Protein AF-A0A9D4KAE6-F1 (afdb_monomer)

Solvent-accessible surface area (backbone atoms only — not comparable to full-atom values): 6191 Å² total; per-residue (Å²): 110,64,51,31,51,72,66,40,47,51,52,51,53,30,53,74,71,71,66,67,74,82,53,82,89,76,54,49,74,64,52,53,53,34,52,55,55,41,66,79,42,47,94,45,53,48,77,56,95,96,36,51,29,40,79,90,10,42,54,40,40,53,87,50,43,66,57,52,52,54,50,44,52,65,73,49,74,85,59,54,73,68,57,41,52,51,56,41,54,68,54,29,28,27,71,69,81,71,78,75,74,75,80,126

Organism: Dreissena polymorpha (NCBI:txid45954)

pLDDT: mean 84.73, std 13.86, range [36.5, 94.75]

Mean predicted aligned error: 6.68 Å

Structure (mmCIF, N/CA/C/O backbone):
data_AF-A0A9D4KAE6-F1
#
_entry.id   AF-A0A9D4KAE6-F1
#
loop_
_atom_site.group_PDB
_atom_site.id
_atom_site.type_symbol
_atom_site.label_atom_id
_atom_site.label_alt_id
_atom_site.label_comp_id
_atom_site.label_asym_id
_atom_site.label_entity_id
_atom_site.label_seq_id
_atom_site.pdbx_PDB_ins_code
_atom_site.Cartn_x
_atom_site.Cartn_y
_atom_site.Cartn_z
_atom_site.occupancy
_atom_site.B_iso_or_equiv
_atom_site.auth_seq_id
_atom_site.auth_comp_id
_atom_site.auth_asym_id
_atom_site.auth_atom_id
_atom_site.pdbx_PDB_model_num
ATOM 1 N N . MET A 1 1 ? -2.033 6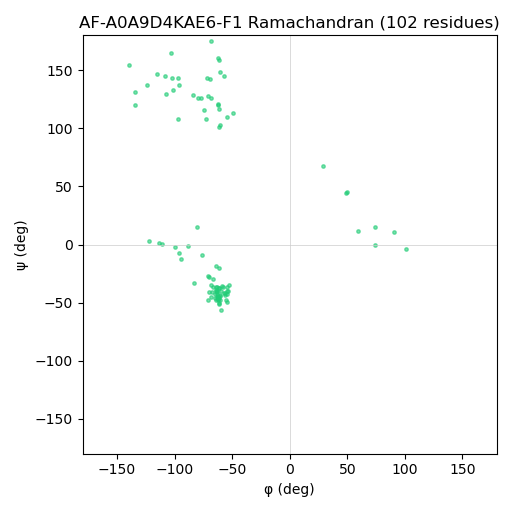.392 -5.064 1.00 74.81 1 MET A N 1
ATOM 2 C CA . MET A 1 1 ? -1.649 5.870 -3.727 1.00 74.81 1 MET A CA 1
ATOM 3 C C . MET A 1 1 ? -0.255 6.390 -3.369 1.00 74.81 1 MET A C 1
ATOM 5 O O . MET A 1 1 ? 0.450 6.748 -4.296 1.00 74.81 1 MET A O 1
ATOM 9 N N . ARG A 1 2 ? 0.138 6.475 -2.091 1.00 77.94 2 ARG A N 1
ATOM 10 C CA . ARG A 1 2 ? 1.549 6.608 -1.649 1.00 77.94 2 ARG A CA 1
ATOM 11 C C . ARG A 1 2 ? 2.020 5.241 -1.122 1.00 77.94 2 ARG A C 1
ATOM 13 O O . ARG A 1 2 ? 1.134 4.413 -0.883 1.00 77.94 2 ARG A O 1
ATOM 20 N N . PRO A 1 3 ? 3.329 4.997 -0.940 1.00 82.25 3 PRO A N 1
ATOM 21 C CA . PRO A 1 3 ? 3.788 3.811 -0.227 1.00 82.25 3 PRO A CA 1
ATOM 22 C C . PRO A 1 3 ? 3.162 3.798 1.173 1.00 82.25 3 PRO A C 1
ATOM 24 O O . PRO A 1 3 ? 2.886 4.860 1.737 1.00 82.25 3 PRO A O 1
ATOM 27 N N . LEU A 1 4 ? 2.848 2.612 1.687 1.00 87.19 4 LEU A N 1
ATOM 28 C CA . LEU A 1 4 ? 2.245 2.468 3.012 1.00 87.19 4 LEU A CA 1
ATOM 29 C C . LEU A 1 4 ? 3.324 2.158 4.048 1.00 87.19 4 LEU A C 1
ATOM 31 O O .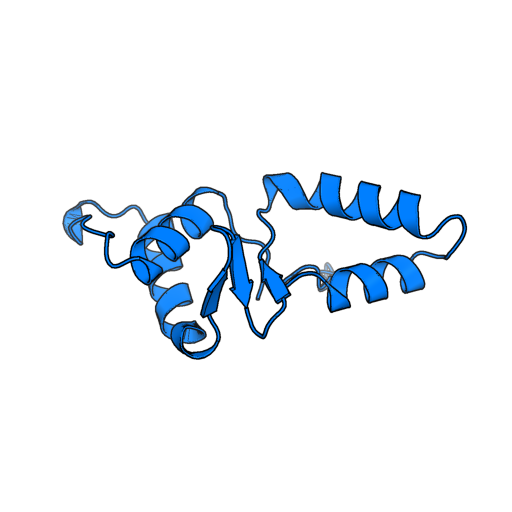 LEU A 1 4 ? 4.238 1.375 3.776 1.00 87.19 4 LEU A O 1
ATOM 35 N N . SER A 1 5 ? 3.172 2.706 5.253 1.00 87.94 5 SER A N 1
ATOM 36 C CA . SER A 1 5 ? 3.921 2.217 6.408 1.00 87.94 5 SER A CA 1
ATOM 37 C C . SER A 1 5 ? 3.574 0.747 6.676 1.00 87.94 5 SER A C 1
ATOM 39 O O . SER A 1 5 ? 2.519 0.255 6.257 1.00 87.94 5 SER A O 1
ATOM 41 N N . GLY A 1 6 ? 4.456 0.031 7.379 1.00 88.62 6 GLY A N 1
ATOM 42 C CA . GLY A 1 6 ? 4.238 -1.381 7.710 1.00 88.62 6 GLY A CA 1
ATOM 43 C C . GLY A 1 6 ? 2.902 -1.621 8.421 1.00 88.62 6 GLY A C 1
ATOM 44 O O . GLY A 1 6 ? 2.165 -2.532 8.043 1.00 88.62 6 GLY A O 1
ATOM 45 N N . ASP A 1 7 ? 2.555 -0.755 9.373 1.00 88.81 7 ASP A N 1
ATOM 46 C CA . ASP A 1 7 ? 1.307 -0.854 10.136 1.00 88.81 7 ASP A CA 1
ATOM 47 C C . ASP A 1 7 ? 0.084 -0.572 9.266 1.00 88.81 7 ASP A C 1
ATOM 49 O O . ASP A 1 7 ? -0.869 -1.348 9.265 1.00 88.81 7 ASP A O 1
ATOM 53 N N . ALA A 1 8 ? 0.126 0.485 8.445 1.00 91.19 8 ALA A N 1
ATOM 54 C CA . ALA A 1 8 ? -0.971 0.792 7.533 1.00 91.19 8 ALA A CA 1
ATOM 55 C C . ALA A 1 8 ? -1.194 -0.341 6.520 1.00 91.19 8 ALA A C 1
ATOM 57 O O . ALA A 1 8 ? -2.334 -0.672 6.206 1.00 91.19 8 ALA A O 1
ATOM 58 N N . T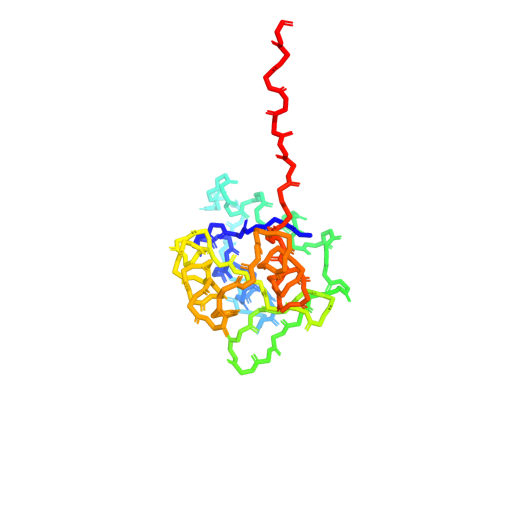YR A 1 9 ? -0.118 -0.969 6.038 1.00 92.12 9 TYR A N 1
ATOM 59 C CA . TYR A 1 9 ? -0.211 -2.119 5.144 1.00 92.12 9 TYR A CA 1
ATOM 60 C C . TYR A 1 9 ? -0.916 -3.306 5.819 1.00 92.12 9 TYR A C 1
ATOM 62 O O . TYR A 1 9 ? -1.808 -3.901 5.217 1.00 92.12 9 TYR A O 1
ATOM 70 N N . LYS A 1 10 ? -0.558 -3.633 7.070 1.00 92.06 10 LYS A N 1
ATOM 71 C CA . LYS A 1 10 ? -1.211 -4.710 7.840 1.00 92.06 10 LYS A CA 1
ATOM 72 C C . LYS A 1 10 ? -2.699 -4.434 8.043 1.00 92.06 10 LYS A C 1
ATOM 74 O O . LYS A 1 10 ? -3.519 -5.282 7.708 1.00 92.06 10 LYS A O 1
ATOM 79 N N . VAL A 1 11 ? -3.039 -3.218 8.472 1.00 93.69 11 VAL A N 1
ATOM 80 C CA . VAL A 1 11 ? -4.431 -2.779 8.659 1.00 93.69 11 VAL A CA 1
ATOM 81 C C . VAL A 1 11 ? -5.240 -2.936 7.369 1.00 93.69 11 VAL A C 1
ATOM 83 O O . VAL A 1 11 ? -6.360 -3.433 7.404 1.00 93.69 11 VAL A O 1
ATOM 86 N N . PHE A 1 12 ? -4.682 -2.565 6.212 1.00 93.75 12 PHE A N 1
ATOM 87 C CA . PHE A 1 12 ? -5.369 -2.722 4.923 1.00 93.75 12 PHE A CA 1
ATOM 88 C C . PHE A 1 12 ? -5.649 -4.191 4.595 1.00 93.75 12 PHE A C 1
ATOM 90 O O . PHE A 1 12 ? -6.741 -4.511 4.127 1.00 93.75 12 PHE A O 1
ATOM 97 N N . ILE A 1 13 ? -4.677 -5.075 4.838 1.00 93.44 13 ILE A N 1
ATOM 98 C CA . ILE A 1 13 ? -4.845 -6.512 4.614 1.00 93.44 13 ILE A CA 1
ATOM 99 C C . ILE A 1 13 ? -5.927 -7.078 5.540 1.00 93.44 13 ILE A C 1
ATOM 101 O O . ILE A 1 13 ? -6.823 -7.774 5.071 1.00 93.44 13 ILE A O 1
ATOM 105 N N . GLU A 1 14 ? -5.884 -6.756 6.832 1.00 93.88 14 GLU A N 1
ATOM 106 C CA . GLU A 1 14 ? -6.871 -7.226 7.811 1.00 93.88 14 GLU A CA 1
ATOM 107 C C . GLU A 1 14 ? -8.281 -6.714 7.504 1.00 93.88 14 GLU A C 1
ATOM 109 O O . GLU A 1 14 ? -9.240 -7.479 7.596 1.00 93.88 14 GLU A O 1
ATOM 114 N N . LEU A 1 15 ? -8.416 -5.452 7.081 1.00 94.31 15 LEU A N 1
ATOM 115 C CA . LEU A 1 15 ? -9.697 -4.876 6.669 1.00 94.31 15 LEU A CA 1
ATOM 116 C C . LEU A 1 15 ? -10.259 -5.556 5.415 1.00 94.31 15 LEU A C 1
ATOM 118 O O . LEU A 1 15 ? -11.451 -5.846 5.372 1.00 94.31 15 LEU A O 1
ATOM 122 N N . LEU A 1 16 ? -9.428 -5.841 4.406 1.00 93.81 16 LEU A N 1
ATOM 123 C CA . LEU A 1 16 ? -9.870 -6.545 3.192 1.00 93.81 16 LEU A CA 1
ATOM 124 C C . LEU A 1 16 ? -10.238 -8.001 3.459 1.00 93.81 16 LEU A C 1
ATOM 126 O O . LEU A 1 16 ? -11.176 -8.502 2.847 1.00 93.81 16 LEU A O 1
ATOM 130 N N . LYS A 1 17 ? -9.531 -8.664 4.379 1.00 93.12 17 LYS A N 1
ATOM 131 C CA . LYS A 1 17 ? -9.850 -10.029 4.816 1.00 93.12 17 LYS A CA 1
ATOM 132 C C . LYS A 1 17 ? -11.059 -10.091 5.763 1.00 93.12 17 LYS A C 1
ATOM 134 O O . LYS A 1 17 ? -11.503 -11.186 6.075 1.00 93.12 17 LYS A O 1
ATOM 139 N N . GLY A 1 18 ? -11.576 -8.952 6.236 1.00 92.06 18 GLY A N 1
ATOM 140 C CA . GLY A 1 18 ? -12.670 -8.900 7.214 1.00 92.06 18 GLY A CA 1
ATOM 141 C C . GLY A 1 18 ? -12.260 -9.276 8.646 1.00 92.06 18 GLY A C 1
ATOM 142 O O . GLY A 1 18 ? -13.117 -9.512 9.491 1.00 92.06 18 GLY A O 1
ATOM 143 N N . ASN A 1 19 ? -10.956 -9.313 8.937 1.00 92.31 19 ASN A N 1
ATOM 144 C CA . ASN A 1 19 ? -10.400 -9.787 10.209 1.00 92.31 19 ASN A CA 1
ATOM 145 C C . ASN A 1 19 ? -10.021 -8.660 11.182 1.00 92.31 19 ASN A C 1
ATOM 147 O O . ASN A 1 19 ? -9.581 -8.935 12.296 1.00 92.31 19 ASN A O 1
ATOM 151 N N . TYR A 1 20 ? -10.182 -7.394 10.794 1.00 91.31 20 TYR A N 1
ATOM 152 C CA . TYR A 1 20 ? -9.830 -6.262 11.651 1.00 91.31 20 TYR A CA 1
ATOM 153 C C . TYR A 1 20 ? -10.831 -6.101 12.811 1.00 91.31 20 TYR A C 1
ATOM 155 O O . TYR A 1 20 ? -11.964 -5.667 12.599 1.00 91.31 20 TYR A O 1
ATOM 163 N N . ARG A 1 21 ? -10.415 -6.432 14.043 1.00 89.25 21 ARG A N 1
ATOM 164 C CA . ARG A 1 21 ? -11.281 -6.427 15.245 1.00 89.25 21 ARG A CA 1
ATOM 165 C C . ARG A 1 21 ? -10.927 -5.378 16.301 1.00 89.25 21 ARG A C 1
ATOM 167 O O . ARG A 1 21 ? -11.614 -5.301 17.315 1.00 89.25 21 ARG A O 1
ATOM 174 N N . ASN A 1 22 ? -9.912 -4.541 16.076 1.00 88.19 22 ASN A N 1
ATOM 175 C CA . ASN A 1 22 ? -9.476 -3.571 17.085 1.00 88.19 22 ASN A CA 1
ATOM 176 C C . ASN A 1 22 ? -10.593 -2.552 17.410 1.00 88.19 22 ASN A C 1
ATOM 178 O O . ASN A 1 22 ? -11.043 -1.822 16.508 1.00 88.19 22 ASN A O 1
ATOM 182 N N . PRO A 1 23 ? -11.037 -2.452 18.681 1.00 89.06 23 PRO A N 1
ATOM 183 C CA . PRO A 1 23 ? -12.035 -1.476 19.117 1.00 89.06 23 PRO A CA 1
ATOM 184 C C . PRO A 1 23 ? -11.577 -0.034 18.890 1.00 89.06 23 PRO A C 1
ATOM 186 O O . PRO A 1 23 ? -10.394 0.273 19.006 1.00 89.06 23 PRO A O 1
ATOM 189 N N . VAL A 1 24 ? -12.511 0.883 18.613 1.00 86.38 24 VAL A N 1
ATOM 190 C CA . VAL A 1 24 ? -12.208 2.299 18.295 1.00 86.38 24 VAL A CA 1
ATOM 191 C C . VAL A 1 24 ? -11.348 2.978 19.372 1.00 86.38 24 VAL A C 1
ATOM 193 O O . VAL A 1 24 ? -10.465 3.772 19.036 1.00 86.38 24 VAL A O 1
ATOM 196 N N . SER A 1 25 ? -11.585 2.641 20.643 1.00 88.81 25 SER A N 1
ATOM 197 C CA . SER A 1 25 ? -10.881 3.178 21.813 1.00 88.81 25 SER A CA 1
ATOM 198 C C . SER A 1 25 ? -9.404 2.783 21.879 1.00 88.81 25 SER A C 1
ATOM 200 O O . SER A 1 25 ? -8.599 3.563 22.376 1.00 88.81 25 SER A O 1
ATOM 202 N N . GLN A 1 26 ? -9.034 1.619 21.339 1.00 90.31 26 GLN A N 1
ATOM 203 C CA . GLN A 1 26 ? -7.674 1.070 21.406 1.00 90.31 26 GLN A CA 1
ATOM 204 C C . GLN A 1 26 ? -6.834 1.379 20.160 1.00 90.31 26 GLN A C 1
ATOM 206 O O . GLN A 1 26 ? -5.636 1.112 20.136 1.00 90.31 26 GLN A O 1
ATOM 211 N N . ARG A 1 27 ? -7.440 1.961 19.117 1.00 90.06 27 ARG A N 1
ATOM 212 C CA . ARG A 1 27 ? -6.741 2.269 17.864 1.00 90.06 27 ARG A CA 1
ATOM 213 C C . ARG A 1 27 ? -5.751 3.409 18.053 1.00 90.06 27 ARG A C 1
ATOM 215 O O . ARG A 1 27 ? -6.124 4.523 18.445 1.00 90.06 27 ARG A O 1
ATOM 222 N N . SER A 1 28 ? -4.517 3.169 17.641 1.00 90.88 28 SER A N 1
ATOM 223 C CA . SER A 1 28 ? -3.495 4.199 17.505 1.00 90.88 28 SER A CA 1
ATOM 224 C C . SER A 1 28 ? -3.898 5.259 16.469 1.00 90.88 28 SER A C 1
ATOM 226 O O . SER A 1 28 ? -4.735 5.045 15.584 1.00 90.88 28 SER A O 1
ATOM 228 N N . LYS A 1 29 ? -3.261 6.435 16.532 1.00 90.25 29 LYS A N 1
ATOM 229 C CA . LYS A 1 29 ? -3.450 7.497 15.526 1.00 90.25 29 LYS A CA 1
ATOM 230 C C . LYS A 1 29 ? -3.100 7.013 14.111 1.00 90.25 29 LYS A C 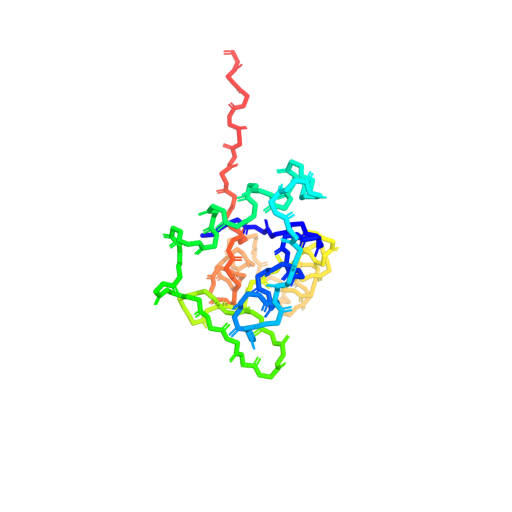1
ATOM 232 O O . LYS A 1 29 ? -3.776 7.387 13.153 1.00 90.25 29 LYS A O 1
ATOM 237 N N . ALA A 1 30 ? -2.073 6.172 13.983 1.00 88.25 30 ALA A N 1
ATOM 238 C CA . ALA A 1 30 ? -1.653 5.595 12.709 1.00 88.25 30 ALA A CA 1
ATOM 239 C C . ALA A 1 30 ? -2.728 4.665 12.126 1.00 88.25 30 ALA A C 1
ATOM 241 O O . ALA A 1 30 ? -3.091 4.817 10.959 1.00 88.25 30 ALA A O 1
ATOM 242 N N . GLU A 1 31 ? -3.303 3.778 12.942 1.00 90.88 31 GLU A N 1
ATOM 243 C CA . GLU A 1 31 ? -4.399 2.896 12.521 1.00 90.88 31 GLU A CA 1
ATOM 244 C C . GLU A 1 31 ? -5.649 3.681 12.127 1.00 90.88 31 GLU A C 1
ATOM 246 O O . GLU A 1 31 ? -6.225 3.422 11.073 1.00 90.88 31 GLU A O 1
ATOM 251 N N . LYS A 1 32 ? -6.049 4.686 12.919 1.00 92.12 32 LYS A N 1
ATOM 252 C CA . LYS A 1 32 ? -7.199 5.550 12.590 1.00 92.12 32 LYS A CA 1
ATOM 253 C C . LYS A 1 32 ? -7.026 6.198 11.215 1.00 92.12 32 LYS A C 1
ATOM 255 O O . LYS A 1 32 ? -7.923 6.127 10.375 1.00 92.12 32 LYS A O 1
ATOM 260 N N . ASN A 1 33 ? -5.848 6.765 10.956 1.00 91.25 33 ASN A N 1
ATOM 261 C CA . ASN A 1 33 ? -5.523 7.351 9.657 1.00 91.25 33 ASN A CA 1
ATOM 262 C C . ASN A 1 33 ? -5.520 6.305 8.532 1.00 91.25 33 ASN A C 1
ATOM 2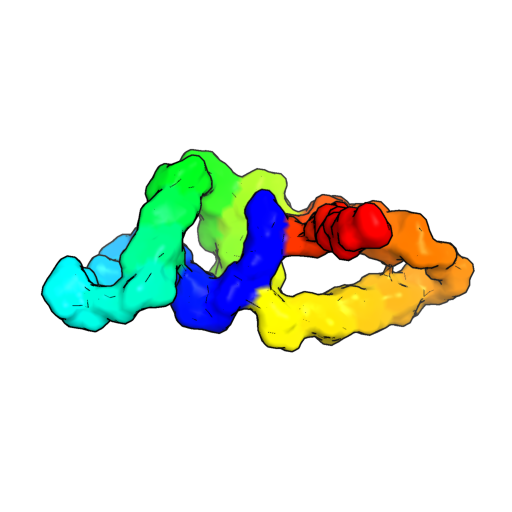64 O O . ASN A 1 33 ? -6.033 6.579 7.445 1.00 91.25 33 ASN A O 1
ATOM 268 N N . ALA A 1 34 ? -4.979 5.109 8.782 1.00 92.00 34 ALA A N 1
ATOM 269 C CA . ALA A 1 34 ? -4.974 4.016 7.816 1.00 92.00 34 ALA A CA 1
ATOM 270 C C . ALA A 1 34 ? -6.401 3.577 7.452 1.00 92.00 34 ALA A C 1
ATOM 272 O O . ALA A 1 34 ? -6.721 3.493 6.271 1.00 92.00 34 ALA A O 1
ATOM 273 N N . ILE A 1 35 ? -7.287 3.397 8.433 1.00 93.44 35 ILE A N 1
ATOM 274 C CA . ILE A 1 35 ? -8.694 3.026 8.214 1.00 93.44 35 ILE A CA 1
ATOM 275 C C . ILE A 1 35 ? -9.420 4.083 7.371 1.00 93.44 35 ILE A C 1
ATOM 277 O O . ILE A 1 35 ? -10.130 3.747 6.424 1.00 93.44 35 ILE A O 1
ATOM 281 N N . ILE A 1 36 ? -9.221 5.372 7.659 1.00 92.75 36 ILE A N 1
ATOM 282 C CA . ILE A 1 36 ? -9.821 6.451 6.858 1.00 92.75 36 ILE A CA 1
ATOM 283 C C . ILE A 1 36 ? -9.322 6.385 5.408 1.00 92.75 36 ILE A C 1
ATOM 285 O O . ILE A 1 36 ? -10.110 6.475 4.463 1.00 92.75 36 ILE A O 1
ATOM 289 N N . LEU A 1 37 ? -8.010 6.218 5.210 1.00 91.62 37 LEU A N 1
ATOM 290 C CA . LEU A 1 37 ? -7.419 6.088 3.877 1.00 91.62 37 LEU A CA 1
ATOM 291 C C . LEU A 1 37 ? -7.919 4.846 3.137 1.00 91.62 37 LEU A C 1
ATOM 293 O O . LEU A 1 37 ? -8.098 4.914 1.919 1.00 91.62 37 LEU A O 1
ATOM 297 N N . PHE A 1 38 ? -8.134 3.748 3.859 1.00 94.06 38 PHE A N 1
ATOM 298 C CA . PHE A 1 38 ? -8.679 2.506 3.335 1.00 94.06 38 PHE A CA 1
ATOM 299 C C . PHE A 1 38 ? -10.070 2.734 2.749 1.00 94.06 38 PHE A C 1
ATOM 301 O O . PHE A 1 38 ? -10.273 2.510 1.557 1.00 94.06 38 PHE A O 1
ATOM 308 N N . TRP A 1 39 ? -11.002 3.273 3.539 1.00 94.44 39 TRP A N 1
ATOM 309 C CA . TRP A 1 39 ? -12.381 3.476 3.089 1.00 94.44 39 TRP A CA 1
ATOM 310 C C . TRP A 1 39 ? -12.490 4.466 1.929 1.00 94.44 39 TRP A C 1
ATOM 312 O O . TRP A 1 39 ? -13.223 4.214 0.978 1.00 94.44 39 TRP A O 1
ATOM 322 N N . ARG A 1 40 ? -11.666 5.523 1.913 1.00 92.56 40 ARG A N 1
ATOM 323 C CA . ARG A 1 40 ? -11.576 6.462 0.773 1.00 92.56 40 ARG A CA 1
ATOM 324 C C . ARG A 1 40 ? -11.122 5.811 -0.539 1.00 92.56 40 ARG A 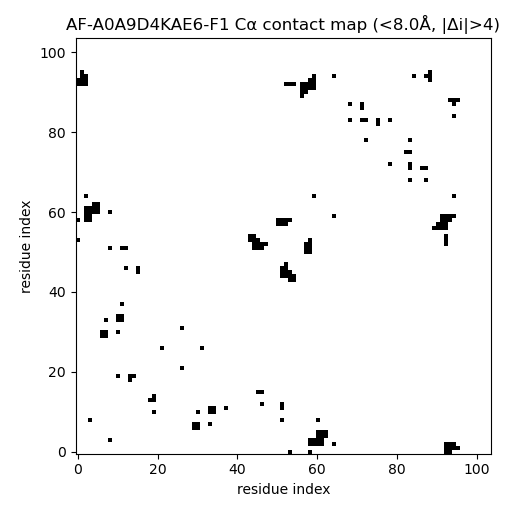C 1
ATOM 326 O O . ARG A 1 40 ? -11.271 6.403 -1.606 1.00 92.56 40 ARG A O 1
ATOM 333 N N . ARG A 1 41 ? -10.480 4.645 -0.469 1.00 91.38 41 ARG A N 1
ATOM 334 C CA . ARG A 1 41 ? -9.842 3.961 -1.604 1.00 91.38 41 ARG A CA 1
ATOM 335 C C . ARG A 1 41 ? -10.389 2.556 -1.837 1.00 91.38 41 ARG A C 1
ATOM 337 O O . ARG A 1 41 ? -9.909 1.880 -2.740 1.00 91.38 41 ARG A O 1
ATOM 344 N N . ARG A 1 42 ? -11.387 2.131 -1.058 1.00 93.31 42 ARG A N 1
ATOM 345 C CA . ARG A 1 42 ? -11.864 0.747 -0.976 1.00 93.31 42 ARG A CA 1
ATOM 346 C C . ARG A 1 42 ? -12.229 0.142 -2.327 1.00 93.31 42 ARG A C 1
ATOM 348 O O . ARG A 1 42 ? -11.910 -1.022 -2.548 1.00 93.31 42 ARG A O 1
ATOM 355 N N . SER A 1 43 ? -12.866 0.913 -3.207 1.00 93.44 43 SER A N 1
ATOM 356 C CA . SER A 1 43 ? -13.311 0.454 -4.531 1.00 93.44 43 SER A CA 1
ATOM 357 C C . SER A 1 43 ? -12.173 0.046 -5.467 1.00 93.44 43 SER A C 1
ATOM 359 O O . SER A 1 43 ? -12.413 -0.649 -6.442 1.00 93.44 43 SER A O 1
ATOM 361 N N . ARG A 1 44 ? -10.943 0.475 -5.175 1.00 93.56 44 ARG A N 1
ATOM 362 C CA . ARG A 1 44 ? -9.751 0.243 -6.002 1.00 93.56 44 ARG A CA 1
ATOM 363 C C . ARG A 1 44 ? -8.751 -0.715 -5.363 1.00 93.56 44 ARG A C 1
ATOM 365 O O . ARG A 1 44 ? -7.676 -0.923 -5.920 1.00 93.56 44 ARG A O 1
ATOM 372 N N . LEU A 1 45 ? -9.060 -1.218 -4.167 1.00 93.88 45 LEU A N 1
ATOM 373 C CA . LEU A 1 45 ? -8.180 -2.068 -3.372 1.00 93.88 45 LEU A CA 1
ATOM 374 C C . LEU A 1 45 ? -8.583 -3.532 -3.496 1.00 93.88 45 LEU A C 1
ATOM 376 O O . LEU A 1 45 ? -9.749 -3.878 -3.306 1.00 93.88 45 LEU A O 1
ATOM 380 N N . GLU A 1 46 ? -7.589 -4.381 -3.726 1.00 94.75 46 GLU A N 1
ATOM 381 C CA . GLU A 1 46 ? -7.755 -5.827 -3.868 1.00 94.75 46 GLU A CA 1
ATOM 382 C C . GLU A 1 46 ? -6.612 -6.567 -3.166 1.00 94.75 46 GLU A C 1
ATOM 384 O O . GLU A 1 46 ? -5.506 -6.036 -3.029 1.00 94.75 46 GLU A O 1
ATOM 389 N N . ILE A 1 47 ? -6.865 -7.808 -2.743 1.00 94.06 47 ILE A N 1
ATOM 390 C CA . ILE A 1 47 ? -5.815 -8.751 -2.338 1.00 94.06 47 ILE A CA 1
ATOM 391 C C . ILE A 1 47 ? -5.697 -9.821 -3.418 1.00 94.06 47 ILE A C 1
ATOM 393 O O . ILE A 1 47 ? -6.697 -10.430 -3.787 1.00 94.06 47 ILE A O 1
ATOM 397 N N . LYS A 1 48 ? -4.471 -10.077 -3.883 1.00 93.00 48 LYS A N 1
ATOM 398 C CA . LYS A 1 48 ? -4.131 -11.235 -4.727 1.00 93.00 48 LYS A CA 1
ATOM 399 C C . LYS A 1 48 ? -2.847 -11.853 -4.193 1.00 93.00 48 LYS A C 1
ATOM 401 O O . LYS A 1 48 ? -1.897 -11.115 -3.943 1.00 93.00 48 LYS A O 1
ATOM 406 N N . GLU A 1 49 ? -2.822 -13.171 -3.995 1.00 89.00 49 GLU A N 1
ATOM 407 C CA . GLU A 1 49 ? -1.642 -13.896 -3.479 1.00 89.00 49 GLU A CA 1
ATOM 408 C C . GLU A 1 49 ? -1.034 -13.246 -2.214 1.00 89.00 49 GLU A C 1
ATOM 410 O O . GLU A 1 49 ? 0.171 -12.998 -2.144 1.00 89.00 49 GLU A O 1
ATOM 415 N N . ASP A 1 50 ? -1.878 -12.852 -1.254 1.00 86.31 50 ASP A N 1
ATOM 416 C CA . ASP A 1 50 ? -1.486 -12.131 -0.025 1.00 86.31 50 ASP A CA 1
ATOM 417 C C . ASP A 1 50 ? -0.777 -10.773 -0.220 1.00 86.31 50 ASP A C 1
ATOM 419 O O . ASP A 1 50 ? -0.281 -10.159 0.732 1.00 86.31 50 ASP A O 1
ATOM 423 N N . L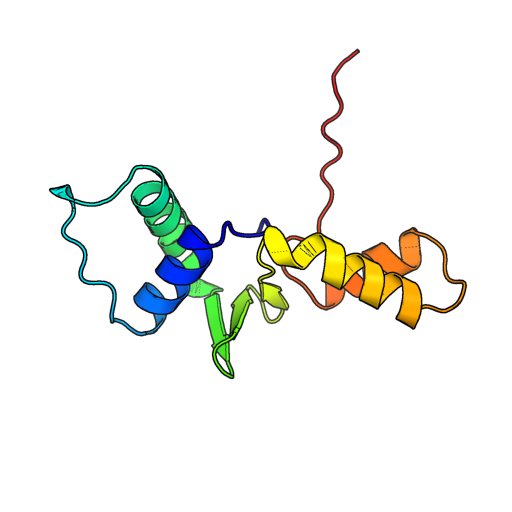YS A 1 51 ? -0.777 -10.235 -1.441 1.00 90.25 51 LYS A N 1
ATOM 424 C CA . LYS A 1 51 ? -0.274 -8.897 -1.754 1.00 90.25 51 LYS A CA 1
ATOM 425 C C . LYS A 1 51 ? -1.433 -7.929 -1.934 1.00 90.25 51 LYS A C 1
ATOM 427 O O . LYS A 1 51 ? -2.480 -8.270 -2.481 1.00 90.25 51 LYS A O 1
ATOM 432 N N . LEU A 1 52 ? -1.218 -6.698 -1.486 1.00 92.75 52 LEU A N 1
ATOM 433 C CA . LEU A 1 52 ? -2.162 -5.604 -1.644 1.00 92.75 52 LEU A CA 1
ATOM 434 C C . LEU A 1 52 ? -1.982 -4.966 -3.023 1.00 92.75 52 LEU A C 1
ATOM 436 O O . LEU A 1 52 ? -0.876 -4.558 -3.384 1.00 92.75 52 LEU A O 1
ATOM 440 N N . PHE A 1 53 ? -3.077 -4.826 -3.758 1.00 93.50 53 PHE A N 1
ATOM 441 C CA . PHE A 1 53 ? -3.130 -4.155 -5.050 1.00 93.50 53 PHE A CA 1
ATOM 442 C C . PHE A 1 53 ? -3.995 -2.897 -4.973 1.00 93.50 53 PHE A C 1
ATOM 444 O O . PHE A 1 53 ? -4.973 -2.839 -4.229 1.00 93.50 53 PHE A O 1
ATOM 451 N N . TYR A 1 54 ? -3.618 -1.882 -5.750 1.00 92.25 54 TYR A N 1
ATOM 452 C CA . TYR A 1 54 ? -4.373 -0.650 -5.952 1.00 92.25 54 TYR A CA 1
ATOM 453 C C . TYR A 1 54 ? -4.397 -0.309 -7.443 1.00 92.25 54 TYR A C 1
ATOM 455 O O . TYR A 1 54 ? -3.329 -0.120 -8.029 1.00 92.25 54 TYR A O 1
ATOM 463 N N . ASP A 1 55 ? -5.586 -0.228 -8.049 1.00 91.38 55 ASP A N 1
ATOM 464 C CA . ASP A 1 55 ? -5.760 -0.036 -9.504 1.00 91.38 55 ASP A CA 1
ATOM 465 C C . ASP A 1 55 ? -4.908 -1.034 -10.324 1.00 91.38 55 ASP A C 1
ATOM 467 O O . ASP A 1 55 ? -4.167 -0.657 -11.232 1.00 91.38 55 ASP A O 1
ATOM 471 N N . GLY A 1 56 ? -4.923 -2.314 -9.930 1.00 90.06 56 GLY A N 1
ATOM 472 C CA . GLY A 1 56 ? -4.158 -3.384 -10.586 1.00 90.06 56 GLY A CA 1
ATOM 473 C C . GLY A 1 56 ? -2.646 -3.389 -10.316 1.00 90.06 56 GLY A C 1
ATOM 474 O O . GLY A 1 56 ? -1.952 -4.284 -10.791 1.00 90.06 56 GLY A O 1
ATOM 475 N N . LYS A 1 57 ? -2.116 -2.447 -9.524 1.00 92.06 57 L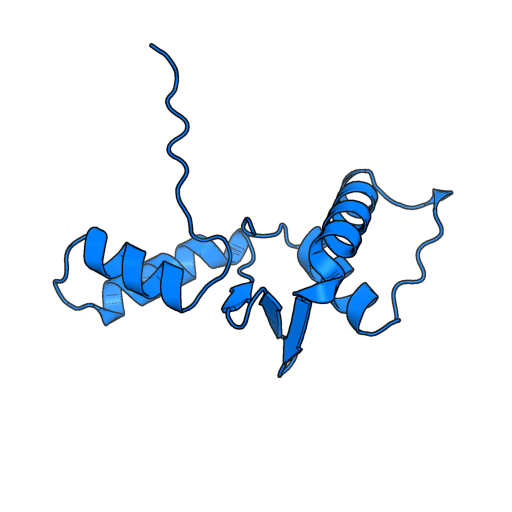YS A N 1
ATOM 476 C CA . LYS A 1 57 ? -0.675 -2.326 -9.229 1.00 92.06 57 LYS A CA 1
ATOM 477 C C . LYS A 1 57 ? -0.340 -2.732 -7.805 1.00 92.06 57 LYS A C 1
ATOM 479 O O . LYS A 1 57 ? -1.091 -2.428 -6.882 1.00 92.06 57 LYS A O 1
ATOM 484 N N . VAL A 1 58 ? 0.830 -3.336 -7.603 1.00 92.19 58 VAL A N 1
ATOM 485 C CA . VAL A 1 58 ? 1.267 -3.783 -6.272 1.00 92.19 58 VAL A CA 1
ATOM 486 C C . VAL A 1 58 ? 1.545 -2.574 -5.379 1.00 92.19 58 VAL A C 1
ATOM 488 O O . VAL A 1 58 ? 2.332 -1.694 -5.731 1.00 92.19 58 VAL A O 1
ATOM 491 N N . VAL A 1 59 ? 0.924 -2.524 -4.204 1.00 91.19 59 VAL A N 1
ATOM 492 C CA . VAL A 1 59 ? 1.218 -1.510 -3.188 1.00 91.19 59 VAL A CA 1
ATOM 493 C C . VAL A 1 59 ? 2.523 -1.874 -2.490 1.00 91.19 59 VAL A C 1
ATOM 495 O O . VAL A 1 59 ? 2.683 -2.975 -1.972 1.00 91.19 59 VAL A O 1
ATOM 498 N N . VAL A 1 60 ? 3.466 -0.935 -2.462 1.00 88.75 60 VAL A N 1
ATOM 499 C CA . VAL A 1 60 ? 4.785 -1.142 -1.853 1.00 88.75 60 VAL A CA 1
ATOM 500 C C . VAL A 1 60 ? 4.791 -0.612 -0.422 1.00 88.75 60 VAL A C 1
ATOM 502 O O . VAL A 1 60 ? 4.270 0.474 -0.147 1.00 88.75 60 VAL A O 1
ATOM 505 N N . LYS A 1 61 ? 5.397 -1.379 0.489 1.00 90.25 61 LYS A N 1
ATOM 506 C CA . LYS A 1 61 ? 5.726 -0.910 1.838 1.00 90.25 61 LYS A CA 1
ATOM 507 C C . LYS A 1 61 ? 6.881 0.082 1.770 1.00 90.25 61 LYS A C 1
ATOM 509 O O . LYS A 1 61 ? 7.818 -0.117 1.002 1.00 90.25 61 LYS A O 1
ATOM 514 N N . GLU A 1 62 ? 6.861 1.108 2.610 1.00 87.62 62 GLU A N 1
ATOM 515 C CA . GLU A 1 62 ? 7.947 2.096 2.688 1.00 87.62 62 GLU A CA 1
ATOM 516 C C . GLU A 1 62 ? 9.321 1.444 2.920 1.00 87.62 62 GLU A C 1
ATOM 518 O O . GLU A 1 62 ? 10.290 1.813 2.257 1.00 87.62 62 GLU A O 1
ATOM 523 N N . SER A 1 63 ? 9.384 0.410 3.767 1.00 87.06 63 SER A N 1
ATOM 524 C CA . SER A 1 63 ? 10.602 -0.373 4.031 1.00 87.06 63 SER A CA 1
ATOM 525 C C . SER A 1 63 ? 11.184 -1.035 2.780 1.00 87.06 63 SER A C 1
ATOM 527 O O . SER A 1 63 ? 12.401 -1.127 2.620 1.00 87.06 63 SER A O 1
ATOM 529 N N . ASP A 1 64 ? 10.317 -1.477 1.869 1.00 87.31 64 ASP A N 1
ATOM 530 C CA . ASP A 1 64 ? 10.699 -2.299 0.721 1.00 87.31 64 ASP A CA 1
ATOM 531 C C . ASP A 1 64 ? 10.962 -1.446 -0.524 1.00 87.31 64 ASP A C 1
ATOM 533 O O . ASP A 1 64 ? 11.553 -1.923 -1.498 1.00 87.31 64 ASP A O 1
ATOM 537 N N . LEU A 1 65 ? 10.569 -0.168 -0.491 1.00 87.06 65 LEU A N 1
ATOM 538 C CA . LEU A 1 65 ? 10.676 0.761 -1.610 1.00 87.06 65 LEU A CA 1
ATOM 539 C C . LEU A 1 65 ? 12.107 0.842 -2.148 1.00 87.06 65 LEU A C 1
ATOM 541 O O . LEU A 1 65 ? 12.325 0.668 -3.347 1.00 87.06 65 LEU A O 1
ATOM 545 N N . ARG A 1 66 ? 13.098 1.027 -1.265 1.00 87.06 66 ARG A N 1
ATOM 546 C CA . ARG A 1 66 ? 14.514 1.131 -1.658 1.00 87.06 66 ARG A CA 1
ATOM 547 C C . ARG A 1 66 ? 14.997 -0.126 -2.384 1.00 87.06 66 ARG A C 1
ATOM 549 O O . ARG A 1 66 ? 15.729 -0.029 -3.369 1.00 87.06 66 ARG A O 1
ATOM 556 N N . ASN A 1 67 ? 14.570 -1.300 -1.925 1.00 89.50 67 ASN A N 1
ATOM 557 C CA . ASN A 1 67 ? 14.940 -2.575 -2.536 1.00 89.50 67 ASN A CA 1
ATOM 558 C C . ASN A 1 67 ? 14.271 -2.753 -3.903 1.00 89.50 67 ASN A C 1
ATOM 560 O O . ASN A 1 67 ? 14.936 -3.164 -4.854 1.00 89.50 67 ASN A O 1
ATOM 564 N N . LYS A 1 68 ? 12.997 -2.363 -4.043 1.00 88.19 68 LYS A N 1
ATOM 565 C CA . LYS A 1 68 ? 12.291 -2.384 -5.334 1.00 88.19 68 LYS A CA 1
ATOM 566 C C . LYS A 1 68 ? 12.903 -1.431 -6.356 1.00 88.19 68 LYS A C 1
ATOM 568 O O . LYS A 1 68 ? 13.057 -1.813 -7.515 1.00 88.19 68 LYS A O 1
ATOM 573 N N . VAL A 1 69 ? 13.324 -0.240 -5.930 1.00 86.94 69 VAL A N 1
ATOM 574 C CA . VAL A 1 69 ? 14.051 0.705 -6.791 1.00 86.94 69 VAL A CA 1
ATOM 575 C C . VAL A 1 69 ? 15.365 0.087 -7.270 1.00 86.94 69 VAL A C 1
ATOM 577 O O . VAL A 1 69 ? 15.590 0.008 -8.475 1.00 86.94 69 VAL A O 1
ATOM 580 N N . LYS A 1 70 ? 16.198 -0.443 -6.361 1.00 88.44 70 LYS A N 1
ATOM 581 C CA . LYS A 1 70 ? 17.461 -1.114 -6.728 1.00 88.44 70 LYS A CA 1
ATOM 582 C C . LYS A 1 70 ? 17.245 -2.276 -7.700 1.00 88.44 70 LYS A C 1
ATOM 584 O O . LYS A 1 70 ? 18.005 -2.424 -8.654 1.00 88.44 70 LYS A O 1
ATOM 589 N N . GLN A 1 71 ? 16.210 -3.085 -7.475 1.00 88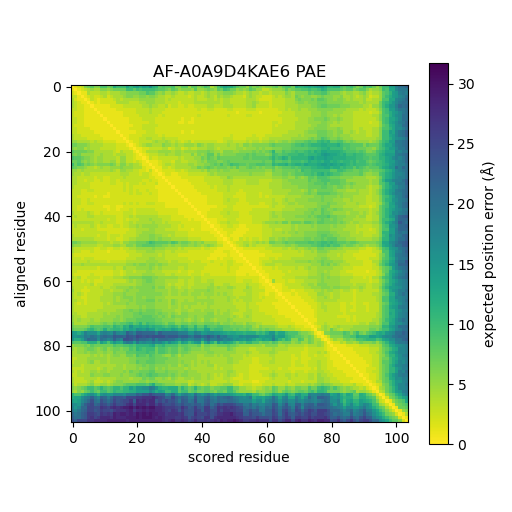.62 71 GLN A N 1
ATOM 590 C CA . GLN A 1 71 ? 15.855 -4.190 -8.365 1.00 88.62 71 GLN A CA 1
ATOM 591 C C . GLN A 1 71 ? 15.478 -3.682 -9.763 1.00 88.62 71 GLN A C 1
ATOM 593 O O . GLN A 1 71 ? 15.964 -4.227 -10.751 1.00 88.62 71 GLN A O 1
ATOM 598 N N . SER A 1 72 ? 14.679 -2.612 -9.852 1.00 87.00 72 SER A N 1
ATOM 599 C CA . SER A 1 72 ? 14.293 -2.031 -11.142 1.00 87.00 72 SER A CA 1
ATOM 600 C C . SER A 1 72 ? 15.479 -1.405 -11.883 1.00 87.00 72 SER A C 1
ATOM 602 O O . SER A 1 72 ? 15.554 -1.522 -13.103 1.00 87.00 72 SER A O 1
ATOM 604 N N . VAL A 1 73 ? 16.423 -0.778 -11.170 1.00 86.69 73 VAL A N 1
ATOM 605 C CA . VAL A 1 73 ? 17.659 -0.239 -11.768 1.00 86.69 73 VAL A CA 1
ATOM 606 C C . VAL A 1 73 ? 18.491 -1.369 -12.372 1.00 86.69 73 VAL A C 1
ATOM 608 O O . VAL A 1 73 ? 18.883 -1.297 -13.533 1.00 86.69 73 VAL A O 1
ATOM 611 N N . ARG A 1 74 ? 18.697 -2.457 -11.618 1.00 87.44 74 ARG A N 1
ATOM 612 C CA . ARG A 1 74 ? 19.439 -3.633 -12.100 1.00 87.44 74 ARG A CA 1
ATOM 613 C C . ARG A 1 74 ? 18.777 -4.293 -13.312 1.00 87.44 74 ARG A C 1
ATOM 615 O O . ARG A 1 74 ? 19.488 -4.730 -14.210 1.00 87.44 74 ARG A O 1
ATOM 622 N N . SER A 1 75 ? 17.442 -4.354 -13.364 1.00 85.62 75 SER A N 1
ATOM 623 C CA . SER A 1 75 ? 16.737 -4.984 -14.491 1.00 85.62 75 SER A CA 1
ATOM 624 C C . SER A 1 75 ? 16.825 -4.195 -15.799 1.00 85.62 75 SER A C 1
ATOM 626 O O . SER A 1 75 ? 16.750 -4.792 -16.863 1.00 85.62 75 SER A O 1
ATOM 628 N N . ILE A 1 76 ? 16.982 -2.870 -15.732 1.00 84.56 76 ILE A N 1
ATOM 629 C CA . ILE A 1 76 ? 16.920 -1.979 -16.905 1.00 84.56 76 ILE A CA 1
ATOM 630 C C . ILE A 1 76 ? 18.295 -1.810 -17.588 1.00 84.56 76 ILE A C 1
ATOM 632 O O . ILE A 1 76 ? 18.375 -1.148 -18.616 1.00 84.56 76 ILE A O 1
ATOM 636 N N . LYS A 1 77 ? 19.361 -2.435 -17.049 1.00 74.75 77 LYS A N 1
ATOM 637 C CA . LYS A 1 77 ? 20.719 -2.566 -17.630 1.00 74.75 77 LYS A CA 1
ATOM 638 C C . LYS A 1 77 ? 21.124 -1.410 -18.570 1.00 74.75 77 LYS A C 1
ATOM 640 O O . LYS A 1 77 ? 21.273 -1.603 -19.769 1.00 74.75 77 LYS A O 1
ATOM 645 N N . GLY A 1 78 ? 21.307 -0.210 -18.016 1.00 68.81 78 GLY A N 1
ATOM 646 C CA . GLY A 1 78 ? 21.812 0.955 -18.763 1.00 68.81 78 GLY A CA 1
ATOM 647 C C . GLY A 1 78 ? 20.755 1.970 -19.209 1.00 68.81 78 GLY A C 1
ATOM 648 O O . GLY A 1 78 ? 21.113 3.030 -19.711 1.00 68.81 78 GLY A O 1
ATOM 649 N N . GLY A 1 79 ? 19.463 1.716 -18.981 1.00 75.69 79 GLY A N 1
ATOM 650 C CA . GLY A 1 79 ? 18.444 2.757 -19.134 1.00 75.69 79 GLY A CA 1
ATOM 651 C C . GLY A 1 79 ? 18.553 3.845 -18.056 1.00 75.69 79 GLY A C 1
ATOM 652 O O . GLY A 1 79 ? 18.830 3.566 -16.889 1.00 75.69 79 GLY A O 1
ATOM 653 N N . GLY A 1 80 ? 18.315 5.098 -18.450 1.00 82.44 80 GLY A N 1
ATOM 654 C CA . GLY A 1 80 ? 18.375 6.249 -17.548 1.00 82.44 80 GLY A CA 1
ATOM 655 C C . GLY A 1 80 ? 17.265 6.271 -16.488 1.00 82.44 80 GLY A C 1
ATOM 656 O O . GLY A 1 80 ? 16.319 5.478 -16.512 1.00 82.44 80 GLY A O 1
ATOM 657 N N . ALA A 1 81 ? 17.339 7.245 -15.575 1.00 84.06 81 ALA A N 1
ATOM 658 C CA . ALA A 1 81 ? 16.394 7.407 -14.462 1.00 84.06 81 ALA A CA 1
ATOM 659 C C . ALA A 1 81 ? 14.920 7.433 -14.910 1.00 84.06 81 ALA A C 1
ATOM 661 O O . ALA A 1 81 ? 14.048 6.884 -14.236 1.00 84.06 81 ALA A O 1
ATOM 662 N N . ARG A 1 82 ? 14.642 8.003 -16.090 1.00 86.38 82 ARG A N 1
ATOM 663 C CA . ARG A 1 82 ? 13.296 8.050 -16.674 1.00 86.38 82 ARG A CA 1
ATOM 664 C C . ARG A 1 82 ? 12.736 6.652 -16.952 1.00 86.38 82 ARG A C 1
ATOM 666 O O . ARG A 1 82 ? 11.597 6.378 -16.585 1.00 86.38 82 ARG A O 1
ATOM 673 N N . SER A 1 83 ? 13.532 5.755 -17.531 1.00 86.75 83 SER A N 1
ATOM 674 C CA . SER A 1 83 ? 13.119 4.373 -17.813 1.00 86.75 83 SER A CA 1
ATOM 675 C C . SER A 1 83 ? 12.825 3.602 -16.524 1.00 86.75 83 SER A C 1
ATOM 677 O O . SER A 1 83 ? 11.835 2.873 -16.441 1.00 86.75 83 SER A O 1
ATOM 679 N N . VAL A 1 84 ? 13.636 3.821 -15.482 1.00 87.12 84 VAL A N 1
ATOM 680 C CA . VAL A 1 84 ? 13.412 3.249 -14.144 1.00 87.12 84 VAL A CA 1
ATOM 681 C C . VAL A 1 84 ? 12.101 3.751 -13.545 1.00 87.12 84 VAL A C 1
ATOM 683 O O . VAL A 1 84 ? 11.294 2.946 -13.076 1.00 87.12 84 VAL A O 1
ATOM 686 N N . ALA A 1 85 ? 11.852 5.059 -13.608 1.00 85.69 85 ALA A N 1
ATOM 687 C CA . ALA A 1 85 ? 10.624 5.658 -13.104 1.00 85.69 85 ALA A CA 1
ATOM 688 C C . ALA A 1 85 ? 9.377 5.109 -13.817 1.00 85.69 85 ALA A C 1
ATOM 690 O O . ALA A 1 85 ? 8.407 4.763 -13.145 1.00 85.69 85 ALA A O 1
ATOM 691 N N . TYR A 1 86 ? 9.401 4.965 -15.148 1.00 87.62 86 TYR A N 1
ATOM 692 C CA . TYR A 1 86 ? 8.286 4.368 -15.894 1.00 87.62 86 TYR A CA 1
ATOM 693 C C . TYR A 1 86 ? 8.022 2.917 -15.483 1.00 87.62 86 TYR A C 1
ATOM 695 O O . TYR A 1 86 ? 6.895 2.606 -15.100 1.00 87.62 86 TYR A O 1
ATOM 703 N N . SER A 1 87 ? 9.053 2.064 -15.460 1.00 87.44 87 SER A N 1
ATOM 704 C CA . SER A 1 87 ? 8.928 0.656 -15.036 1.00 87.44 87 SER A CA 1
ATOM 705 C C . SER A 1 87 ? 8.352 0.528 -13.622 1.00 87.44 87 SER A C 1
ATOM 707 O O . SER A 1 87 ? 7.480 -0.304 -13.359 1.00 87.44 87 SER A O 1
ATOM 709 N N . LEU A 1 88 ? 8.797 1.376 -12.689 1.00 88.75 88 LEU A N 1
ATOM 710 C CA . LEU A 1 88 ? 8.271 1.377 -11.326 1.00 88.75 88 LEU A CA 1
ATOM 711 C C . LEU A 1 88 ? 6.813 1.847 -11.269 1.00 88.75 88 LEU A C 1
ATOM 713 O O . LEU A 1 88 ? 6.018 1.263 -10.536 1.00 88.75 88 LEU A O 1
ATOM 717 N N . LYS A 1 89 ? 6.447 2.877 -12.038 1.00 86.44 89 LYS A N 1
ATOM 718 C CA . LYS A 1 89 ? 5.090 3.443 -12.066 1.00 86.44 89 LYS A CA 1
ATOM 719 C C . LYS A 1 89 ? 4.081 2.508 -12.731 1.00 86.44 89 LYS A C 1
ATOM 721 O O . LYS A 1 89 ? 2.891 2.579 -12.421 1.00 86.44 89 LYS A O 1
ATOM 726 N N . GLU A 1 90 ? 4.539 1.658 -13.641 1.00 87.50 90 GLU A N 1
ATOM 727 C CA . GLU A 1 90 ? 3.741 0.607 -14.266 1.00 87.50 90 GLU A CA 1
ATOM 728 C C . GLU A 1 90 ? 3.437 -0.519 -13.269 1.00 87.50 90 GLU A C 1
ATOM 730 O O . GLU A 1 90 ? 2.277 -0.879 -13.090 1.00 87.50 90 GLU A O 1
ATOM 735 N N . LYS A 1 91 ? 4.457 -1.001 -12.547 1.00 87.19 91 LYS A N 1
ATOM 736 C CA . LYS A 1 91 ? 4.352 -2.180 -11.667 1.00 87.19 91 LYS A CA 1
ATOM 737 C C . LYS A 1 91 ? 3.791 -1.880 -10.277 1.00 87.19 91 LYS A C 1
ATOM 739 O O . LYS A 1 91 ? 3.126 -2.727 -9.678 1.00 87.19 91 LYS A O 1
ATOM 744 N N . TYR A 1 92 ? 4.075 -0.695 -9.742 1.00 89.38 92 TYR A N 1
ATOM 745 C CA . TYR A 1 92 ? 3.850 -0.388 -8.334 1.00 89.38 92 TYR A CA 1
ATOM 746 C C . TYR A 1 92 ? 2.965 0.840 -8.126 1.00 89.38 92 TYR A C 1
ATOM 748 O O . TYR A 1 92 ? 3.138 1.900 -8.734 1.00 89.38 92 TYR A O 1
ATOM 756 N N . ALA A 1 93 ? 2.037 0.723 -7.182 1.00 85.38 93 ALA A N 1
ATOM 757 C CA . ALA A 1 93 ? 1.238 1.835 -6.709 1.00 85.38 93 ALA A CA 1
ATOM 758 C C . ALA A 1 93 ? 2.047 2.670 -5.706 1.00 85.38 93 ALA A C 1
ATOM 760 O O . ALA A 1 93 ? 2.526 2.175 -4.688 1.00 85.38 93 ALA A O 1
ATOM 761 N N . GLY A 1 94 ? 2.146 3.973 -5.969 1.00 70.94 94 GLY A N 1
ATOM 762 C CA . GLY A 1 94 ? 2.719 4.938 -5.031 1.00 70.94 94 GLY A CA 1
ATOM 763 C C . GLY A 1 94 ? 4.211 5.199 -5.128 1.00 70.94 94 GLY A C 1
ATOM 764 O O . GLY A 1 94 ? 4.723 5.955 -4.318 1.00 70.94 94 GLY A O 1
ATOM 765 N N . VAL A 1 95 ? 4.881 4.725 -6.176 1.00 72.31 95 VAL A N 1
ATOM 766 C CA . VAL A 1 95 ? 6.282 5.087 -6.474 1.00 72.31 95 VAL A CA 1
ATOM 767 C C . VAL A 1 95 ? 6.397 6.452 -7.190 1.00 72.31 95 VAL A C 1
ATOM 769 O O . VAL A 1 95 ? 7.419 6.798 -7.763 1.00 72.31 95 VAL A O 1
ATOM 772 N N . SER A 1 96 ? 5.335 7.265 -7.173 1.00 61.69 96 SER A N 1
ATOM 773 C CA . SER A 1 96 ? 5.349 8.607 -7.761 1.00 61.69 96 SER A CA 1
ATOM 774 C C . SER A 1 96 ? 6.130 9.563 -6.866 1.00 61.69 96 SER A C 1
ATOM 776 O O . SER A 1 96 ? 5.666 9.899 -5.775 1.00 61.69 96 SER A O 1
ATOM 778 N N . GLU A 1 97 ? 7.245 10.084 -7.368 1.00 49.50 97 GLU A N 1
ATOM 779 C CA . GLU A 1 97 ? 7.838 11.301 -6.827 1.00 49.50 97 GLU A CA 1
ATOM 780 C C . GLU A 1 97 ? 6.843 12.449 -7.019 1.00 49.50 97 GLU A C 1
ATOM 782 O O . GLU A 1 97 ? 6.429 12.772 -8.131 1.00 49.50 97 GLU A O 1
ATOM 787 N N . ARG A 1 98 ? 6.424 13.068 -5.919 1.00 42.03 98 ARG A N 1
ATOM 788 C CA . ARG A 1 98 ? 6.253 14.515 -5.937 1.00 42.03 98 ARG A CA 1
ATOM 789 C C . ARG A 1 98 ? 7.555 15.007 -5.330 1.00 42.03 98 ARG A C 1
ATOM 791 O O . ARG A 1 98 ? 7.752 14.784 -4.136 1.00 42.03 98 ARG A O 1
ATOM 798 N N . LEU A 1 99 ? 8.439 15.600 -6.134 1.00 39.03 99 LEU A N 1
ATOM 799 C CA . LEU A 1 99 ? 9.478 16.470 -5.590 1.00 39.03 99 LEU A CA 1
ATOM 800 C C . LEU A 1 99 ? 8.738 17.426 -4.655 1.00 39.03 99 LEU A C 1
ATOM 802 O O . LEU A 1 99 ? 7.862 18.178 -5.093 1.00 39.03 99 LEU A O 1
ATOM 806 N N . LYS A 1 100 ? 8.991 17.333 -3.347 1.00 36.50 100 LYS A N 1
ATOM 807 C CA . LYS A 1 100 ? 8.734 18.487 -2.499 1.00 36.50 100 LYS A CA 1
ATOM 808 C C . LYS A 1 100 ? 9.657 19.548 -3.085 1.00 36.50 100 LYS A C 1
ATOM 810 O O . LYS A 1 100 ? 10.861 19.444 -2.902 1.00 36.50 100 LYS A O 1
ATOM 815 N N . SER A 1 101 ? 9.124 20.497 -3.854 1.00 40.16 101 SER A N 1
ATOM 816 C CA . SER A 1 101 ? 9.823 21.764 -3.993 1.00 40.16 101 SER A CA 1
ATOM 817 C C . SER A 1 101 ? 9.874 22.316 -2.575 1.00 40.16 101 SER A C 1
ATOM 819 O O . SER A 1 101 ? 8.854 22.763 -2.037 1.00 40.16 101 SER A O 1
ATOM 821 N N . GLU A 1 102 ? 11.020 22.183 -1.924 1.00 43.69 102 GLU A N 1
ATOM 822 C CA . GLU A 1 102 ? 11.399 23.162 -0.923 1.00 43.69 102 GLU A CA 1
ATOM 823 C C . GLU A 1 102 ? 11.312 24.492 -1.670 1.00 43.69 102 GLU A C 1
ATOM 825 O O . GLU A 1 102 ? 11.981 24.691 -2.683 1.00 43.69 102 GLU A O 1
ATOM 830 N N . ARG A 1 103 ? 10.313 25.306 -1.311 1.00 39.69 103 ARG A N 1
ATOM 831 C CA . ARG A 1 103 ? 10.246 26.669 -1.822 1.00 39.69 103 ARG A CA 1
ATOM 832 C C . ARG A 1 103 ? 11.523 27.335 -1.316 1.00 39.69 103 ARG A C 1
ATOM 834 O O . ARG A 1 103 ? 11.713 27.372 -0.101 1.00 39.69 103 ARG A O 1
ATOM 841 N N . CYS A 1 104 ? 12.383 27.737 -2.246 1.00 37.19 104 CYS A N 1
ATOM 842 C CA . CYS A 1 104 ? 13.388 28.760 -2.002 1.00 37.19 104 CYS A CA 1
ATOM 843 C C . CYS A 1 104 ? 12.710 30.045 -1.521 1.00 37.19 104 CYS A C 1
ATOM 845 O O . CYS A 1 104 ? 11.555 30.293 -1.952 1.00 37.19 104 CYS A O 1
#

Radius of gyration: 15.68 Å; Cα contacts (8 Å, |Δi|>4): 104; chains: 1; bounding box: 35×43×41 Å

Foldseek 3Di:
DAAAAPVLQVLLLCVQVVNDDDDPVRDDPNSVVSVVVCVVQVVQWDDDPNFIGGVNATRHHPVCLVVLLVVLVVVVVPDDPVSSLVVCVVHYDRSDDPPPPPPD

Secondary structure (DSSP, 8-state):
-PPBPHHHHHHHHHHHTT-----GGG--HHHHHHHHHHHTTGGGEEEETTEEEETTEEEPBHHHHHHHHHHHHHHTTT--HHHHHHHHHHHEET----------

Nearest PDB structures (foldseek):
  7q5b-assembly1_A  TM=6.259E-01  e=3.653E-01  Saccharomyces cerevisiae S288C
  7q5b-assembly1_B  TM=6.496E-01  e=2.340E+00  Saccharomyces cerevisiae S288C
  7q5b-assembly1_D  TM=6.410E-01  e=3.663E+00  Saccharomyces cerevisiae S288C
  1lva-assembly1_A  TM=2.565E-01  e=2.835E+00  Neomoorella thermoacetica

Sequence (104 aa):
MRPLSGDAYKVFIELLKGNYRNPVSQRSKAEKNAIILFWRRRSRLEIKEDKLFYDGKVVVKESDLRNKVKQSVRSIKGGGARSVAYSLKEKYAGVSERLKSERC